Protein AF-A0A6M3XHF6-F1 (afdb_monomer)

Sequence (146 aa):
GFTKEEAINSIKIEAHNRLDKYSDKTVWIQKKSEDAVSDIKEDLDFVYIDGNHRYEYVKKDIEFYAAKVKDGGLVAGHDFDTENDGNGVQRAVKEYAETNYFSAYSAEDIEDPKTHDWWLIKESIFDNISNENSMIIVKLIQDRLE

Secondary structure (DSSP, 8-state):
---HHHHHHHHHHHHHHHHGGGGGG-----S-HHHHTTT--SPEEEEEE-S--SHHHHHHHHHHHHTTEEEEEEEEES----SSS-THHHHHHHHHHHHTTEEEEEEE-SS-TTSEEEEEEE--HHHHHHH--S------------

pLDDT: mean 84.0, std 18.53, range [34.25, 98.12]

Structure (mmCIF, N/CA/C/O backbone):
data_AF-A0A6M3XHF6-F1
#
_entry.id   AF-A0A6M3XHF6-F1
#
loop_
_atom_site.group_PDB
_atom_site.id
_atom_site.type_symbol
_atom_site.label_atom_id
_atom_site.label_alt_id
_atom_site.label_comp_id
_atom_site.label_asym_id
_atom_site.label_entity_id
_atom_site.label_seq_id
_atom_site.pdbx_PDB_ins_code
_atom_site.Cartn_x
_atom_site.Cartn_y
_atom_site.Cartn_z
_atom_site.occupancy
_atom_site.B_iso_or_equiv
_atom_site.auth_seq_id
_atom_site.auth_comp_id
_atom_site.auth_asym_id
_atom_site.auth_atom_id
_atom_site.pdbx_PDB_model_num
ATOM 1 N N . GLY A 1 1 ? 19.328 -7.020 -26.088 1.00 73.12 1 GLY A N 1
ATOM 2 C CA . GLY A 1 1 ? 18.715 -6.839 -24.760 1.00 73.12 1 GLY A CA 1
ATOM 3 C C . GLY A 1 1 ? 17.330 -6.279 -24.965 1.00 73.12 1 GLY A C 1
ATOM 4 O O . GLY A 1 1 ? 17.159 -5.545 -25.930 1.00 73.12 1 GLY A O 1
ATOM 5 N N . PHE A 1 2 ? 16.371 -6.657 -24.123 1.00 79.19 2 PHE A N 1
ATOM 6 C CA . PHE A 1 2 ? 15.014 -6.114 -24.185 1.00 79.19 2 PHE A CA 1
ATOM 7 C C . PHE A 1 2 ? 15.017 -4.605 -23.921 1.00 79.19 2 PHE A C 1
ATOM 9 O O . PHE A 1 2 ? 15.794 -4.103 -23.105 1.00 79.19 2 PHE A O 1
ATOM 16 N N . THR A 1 3 ? 14.141 -3.885 -24.606 1.00 92.88 3 THR A N 1
ATOM 17 C CA . THR A 1 3 ? 13.760 -2.519 -24.253 1.00 92.88 3 THR A CA 1
ATOM 18 C C . THR A 1 3 ? 12.980 -2.513 -22.934 1.00 92.88 3 THR A C 1
ATOM 20 O O . THR A 1 3 ? 12.405 -3.521 -22.517 1.00 92.88 3 THR A O 1
ATOM 23 N N . LYS A 1 4 ? 12.925 -1.356 -22.263 1.00 86.25 4 LYS A N 1
ATOM 24 C CA . LYS A 1 4 ? 12.124 -1.186 -21.037 1.00 86.25 4 LYS A CA 1
ATOM 25 C C . LYS A 1 4 ? 10.641 -1.497 -21.274 1.00 86.25 4 LYS A C 1
ATOM 27 O O . LYS A 1 4 ? 9.986 -2.058 -20.403 1.00 86.25 4 LYS A O 1
ATOM 32 N N . GLU A 1 5 ? 10.127 -1.142 -22.447 1.00 90.50 5 GLU A N 1
ATOM 33 C CA . GLU A 1 5 ? 8.741 -1.401 -22.837 1.00 90.50 5 GLU A CA 1
ATOM 34 C C . GLU A 1 5 ? 8.466 -2.901 -22.997 1.00 90.50 5 GLU A C 1
ATOM 36 O O . GLU A 1 5 ? 7.490 -3.407 -22.448 1.00 90.50 5 GLU A O 1
ATOM 41 N N . GLU A 1 6 ? 9.361 -3.637 -23.660 1.00 92.12 6 GLU A N 1
ATOM 42 C CA . GLU A 1 6 ? 9.242 -5.094 -23.795 1.00 92.12 6 GLU A CA 1
ATOM 43 C C . GLU A 1 6 ? 9.288 -5.805 -22.436 1.00 92.12 6 GLU A C 1
ATOM 45 O O . GLU A 1 6 ? 8.516 -6.736 -22.213 1.00 92.12 6 GLU A O 1
ATOM 50 N N . ALA A 1 7 ? 10.137 -5.343 -21.511 1.00 89.62 7 ALA A N 1
ATOM 51 C CA . ALA A 1 7 ? 10.209 -5.890 -20.156 1.00 89.62 7 ALA A CA 1
ATOM 52 C C . ALA A 1 7 ? 8.926 -5.631 -19.344 1.00 89.62 7 ALA A C 1
ATOM 54 O O . ALA A 1 7 ? 8.433 -6.521 -18.657 1.00 89.62 7 ALA A O 1
ATOM 55 N N . ILE A 1 8 ? 8.344 -4.432 -19.438 1.00 88.38 8 ILE A N 1
ATOM 56 C CA . ILE A 1 8 ? 7.070 -4.123 -18.768 1.00 88.38 8 ILE A CA 1
ATOM 57 C C . ILE A 1 8 ? 5.937 -4.971 -19.353 1.00 88.38 8 ILE A C 1
ATOM 59 O O . ILE A 1 8 ? 5.118 -5.515 -18.610 1.00 88.38 8 ILE A O 1
ATOM 63 N N . ASN A 1 9 ? 5.899 -5.116 -20.678 1.00 92.75 9 ASN A N 1
ATOM 64 C CA . ASN A 1 9 ? 4.879 -5.912 -21.350 1.00 92.75 9 ASN A CA 1
ATOM 65 C C . ASN A 1 9 ? 4.962 -7.394 -20.963 1.00 92.75 9 ASN A C 1
ATOM 67 O O . ASN A 1 9 ? 3.921 -8.008 -20.730 1.00 92.75 9 ASN A O 1
ATOM 71 N N . SER A 1 10 ? 6.165 -7.964 -20.838 1.00 94.38 10 SER A N 1
ATOM 72 C CA . SER A 1 10 ? 6.319 -9.364 -20.431 1.00 94.38 10 SER A CA 1
ATOM 73 C C . SER A 1 10 ? 5.846 -9.608 -18.995 1.00 94.38 10 SER A C 1
ATOM 75 O O . SER A 1 10 ? 5.092 -10.552 -18.763 1.00 94.38 10 SER A O 1
ATOM 77 N N . ILE A 1 11 ? 6.194 -8.725 -18.052 1.00 92.88 11 ILE A N 1
ATOM 78 C CA . ILE A 1 11 ? 5.729 -8.802 -16.657 1.00 92.88 11 ILE A CA 1
ATOM 79 C C . ILE A 1 11 ? 4.205 -8.663 -16.589 1.00 92.88 11 ILE A C 1
ATOM 81 O O . ILE A 1 11 ? 3.546 -9.414 -15.872 1.00 92.88 11 ILE A O 1
ATOM 85 N N . LYS A 1 12 ? 3.623 -7.746 -17.374 1.00 93.44 12 LYS A N 1
ATOM 86 C CA . LYS A 1 12 ? 2.167 -7.574 -17.438 1.00 93.44 12 LYS A CA 1
ATOM 87 C C . LYS A 1 12 ? 1.478 -8.851 -17.917 1.00 93.44 12 LYS A C 1
ATOM 89 O O . LYS A 1 12 ? 0.500 -9.264 -17.299 1.00 93.44 12 LYS A O 1
ATOM 94 N N . ILE A 1 13 ? 1.978 -9.474 -18.986 1.00 96.25 13 ILE A N 1
ATOM 95 C CA . ILE A 1 13 ? 1.432 -10.734 -19.515 1.00 96.25 13 ILE A CA 1
ATOM 96 C C . ILE A 1 13 ? 1.511 -11.837 -18.457 1.00 96.25 13 ILE A C 1
ATOM 98 O O . ILE A 1 13 ? 0.517 -12.514 -18.210 1.00 96.25 13 ILE A O 1
ATOM 102 N N . GLU A 1 14 ? 2.655 -11.979 -17.790 1.00 97.00 14 GLU A N 1
ATOM 103 C CA . GLU A 1 14 ? 2.834 -12.974 -16.729 1.00 97.00 14 GLU A CA 1
ATOM 104 C C . GLU A 1 14 ? 1.854 -12.756 -15.568 1.00 97.00 14 GLU A C 1
ATOM 106 O O . GLU A 1 14 ? 1.205 -13.701 -15.118 1.00 97.00 14 GLU A O 1
ATOM 111 N N . ALA A 1 15 ? 1.678 -11.511 -15.120 1.00 94.75 15 ALA A N 1
ATOM 112 C CA . ALA A 1 15 ? 0.728 -11.180 -14.063 1.00 94.75 15 ALA A CA 1
ATOM 113 C C . ALA A 1 15 ? -0.722 -11.522 -14.458 1.00 94.75 15 ALA A C 1
ATOM 115 O O . ALA A 1 15 ? -1.458 -12.088 -13.649 1.00 94.75 15 ALA A O 1
ATOM 116 N N . HIS A 1 16 ? -1.120 -11.249 -15.708 1.00 95.94 16 HIS A N 1
ATOM 117 C CA . HIS A 1 16 ? -2.448 -11.623 -16.210 1.00 95.94 16 HIS A CA 1
ATOM 118 C C . HIS A 1 16 ? -2.619 -13.143 -16.246 1.00 95.94 16 HIS A C 1
ATOM 120 O O . HIS A 1 16 ? -3.621 -13.646 -15.751 1.00 95.94 16 HIS A O 1
ATOM 126 N N . ASN A 1 17 ? -1.621 -13.883 -16.737 1.00 97.62 17 ASN A N 1
ATOM 127 C CA . ASN A 1 17 ? -1.672 -15.345 -16.787 1.00 97.62 17 ASN A CA 1
ATOM 128 C C . ASN A 1 17 ? -1.795 -15.972 -15.388 1.00 97.62 17 ASN A C 1
ATOM 130 O O . ASN A 1 17 ? -2.556 -16.918 -15.197 1.00 97.62 17 ASN A O 1
ATOM 134 N N . ARG A 1 18 ? -1.075 -15.442 -14.390 1.00 96.69 18 ARG A N 1
ATOM 135 C CA . ARG A 1 18 ? -1.138 -15.939 -13.003 1.00 96.69 18 ARG A CA 1
ATOM 136 C C . ARG A 1 18 ? -2.496 -15.703 -12.347 1.00 96.69 18 ARG A C 1
ATOM 138 O O . ARG A 1 18 ? -2.932 -16.530 -11.543 1.00 96.69 18 ARG A O 1
ATOM 145 N N . LEU A 1 19 ? -3.144 -14.585 -12.673 1.00 95.88 19 LEU A N 1
ATOM 146 C CA . LEU A 1 19 ? -4.417 -14.174 -12.079 1.00 95.88 19 LEU A CA 1
ATOM 147 C C . LEU A 1 19 ? -5.644 -14.558 -12.914 1.00 95.88 19 LEU A C 1
ATOM 149 O O . LEU A 1 19 ? -6.761 -14.351 -12.451 1.00 95.88 19 LEU A O 1
ATOM 153 N N . ASP A 1 20 ? -5.462 -15.168 -14.087 1.00 96.62 20 ASP A N 1
ATOM 154 C CA . ASP A 1 20 ? -6.542 -15.528 -15.017 1.00 96.62 20 ASP A CA 1
ATOM 155 C C . ASP A 1 20 ? -7.656 -16.348 -14.344 1.00 96.62 20 ASP A C 1
ATOM 157 O O . ASP A 1 20 ? -8.839 -16.047 -14.476 1.00 96.62 20 ASP A O 1
ATOM 161 N N . LYS A 1 21 ? -7.287 -17.304 -13.482 1.00 97.81 21 LYS A N 1
ATOM 162 C CA . LYS A 1 21 ? -8.247 -18.120 -12.713 1.00 97.81 21 LYS A CA 1
ATOM 163 C C . LYS A 1 21 ? -9.103 -17.343 -11.697 1.00 97.81 21 LYS A C 1
ATOM 165 O O . LYS A 1 21 ? -10.007 -17.930 -11.109 1.00 97.81 21 LYS A O 1
ATOM 170 N N . TYR A 1 22 ? -8.793 -16.072 -11.448 1.00 96.88 22 TYR A N 1
ATOM 171 C CA . TYR A 1 22 ? -9.517 -15.161 -10.557 1.00 96.88 22 TYR A CA 1
ATOM 172 C C . TYR A 1 22 ? -10.069 -13.948 -11.316 1.00 96.88 22 TYR A C 1
ATOM 174 O O . TYR A 1 22 ? -10.292 -12.890 -10.721 1.00 96.88 22 TYR A O 1
ATOM 182 N N . SER A 1 23 ? -10.254 -14.056 -12.635 1.00 95.06 23 SER A N 1
ATOM 183 C CA . SER A 1 23 ? -10.711 -12.952 -13.482 1.00 95.06 23 SER A CA 1
ATOM 184 C C . SER A 1 23 ? -12.060 -12.367 -13.048 1.00 95.06 23 SER A C 1
ATOM 186 O O . SER A 1 23 ? -12.314 -11.191 -13.274 1.00 95.06 23 SER A O 1
ATOM 188 N N . ASP A 1 24 ? -12.919 -13.163 -12.405 1.00 96.81 24 ASP A N 1
ATOM 189 C CA . ASP A 1 24 ? -14.204 -12.731 -11.835 1.00 96.81 24 ASP A CA 1
ATOM 190 C C . ASP A 1 24 ? -14.052 -11.842 -10.587 1.00 96.81 24 ASP A C 1
ATOM 192 O O . ASP A 1 24 ? -14.992 -11.149 -10.204 1.00 96.81 24 ASP A O 1
ATOM 196 N N . LYS A 1 25 ? -12.866 -11.846 -9.968 1.00 95.88 25 LYS A N 1
ATOM 197 C CA . LYS A 1 25 ? -12.520 -11.088 -8.754 1.00 95.88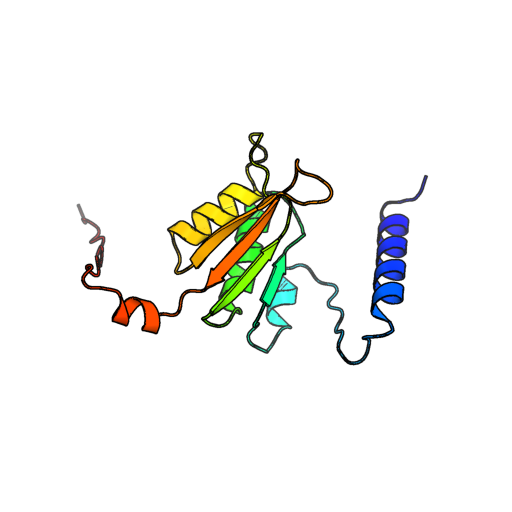 25 LYS A CA 1
ATOM 198 C C . LYS A 1 25 ? -11.405 -10.068 -8.976 1.00 95.88 25 LYS A C 1
ATOM 200 O O . LYS A 1 25 ? -10.954 -9.448 -8.018 1.00 95.88 25 LYS A O 1
ATOM 205 N N . THR A 1 26 ? -10.938 -9.909 -10.214 1.00 95.69 26 THR A N 1
ATOM 206 C CA . THR A 1 26 ? -9.784 -9.065 -10.539 1.00 95.69 26 THR A CA 1
ATOM 207 C C . THR A 1 26 ? -10.212 -7.890 -11.404 1.00 95.69 26 THR A C 1
ATOM 209 O O . THR A 1 26 ? -10.792 -8.067 -12.473 1.00 95.69 26 THR A O 1
ATOM 212 N N . VAL A 1 27 ? -9.861 -6.680 -10.973 1.00 95.44 27 VAL A N 1
ATOM 213 C CA . VAL A 1 27 ? -10.010 -5.452 -11.759 1.00 95.44 27 VAL A CA 1
ATOM 214 C C . VAL A 1 27 ? -8.629 -4.841 -11.952 1.00 95.44 27 VAL A C 1
ATOM 216 O O . VAL A 1 27 ? -7.932 -4.543 -10.987 1.00 95.44 27 VAL A O 1
ATOM 219 N N . TRP A 1 28 ? -8.230 -4.654 -13.208 1.00 95.25 28 TRP A N 1
ATOM 220 C CA . TRP A 1 28 ? -6.937 -4.071 -13.557 1.00 95.25 28 TRP A CA 1
ATOM 221 C C . TRP A 1 28 ? -7.061 -2.559 -13.754 1.00 95.25 28 TRP A C 1
ATOM 223 O O . TRP A 1 28 ? -7.789 -2.107 -14.638 1.00 95.25 28 TRP A O 1
ATOM 233 N N . ILE A 1 29 ? -6.305 -1.777 -12.980 1.00 94.75 29 ILE A N 1
ATOM 234 C CA . ILE A 1 29 ? -6.232 -0.316 -13.113 1.00 94.75 29 ILE A CA 1
ATOM 235 C C . ILE A 1 29 ? -4.819 0.061 -13.566 1.00 94.75 29 ILE A C 1
ATOM 237 O O . ILE A 1 29 ? -3.856 -0.084 -12.820 1.00 94.75 29 ILE A O 1
ATOM 241 N N . GLN A 1 30 ? -4.681 0.548 -14.802 1.00 93.50 30 GLN A N 1
ATOM 242 C CA . GLN A 1 30 ? -3.396 0.999 -15.347 1.00 93.50 30 GLN A CA 1
ATOM 243 C C . GLN A 1 30 ? -3.315 2.529 -15.318 1.00 93.50 30 GLN A C 1
ATOM 245 O O . GLN A 1 30 ? -3.552 3.200 -16.323 1.00 93.50 30 GLN A O 1
ATOM 250 N N . LYS A 1 31 ? -2.999 3.080 -14.145 1.00 95.06 31 LYS A N 1
ATOM 251 C CA . LYS A 1 31 ? -2.851 4.521 -13.900 1.00 95.06 31 LYS A CA 1
ATOM 252 C C . LYS A 1 31 ? -1.704 4.776 -12.925 1.00 95.06 31 LYS A C 1
ATOM 254 O O . LYS A 1 31 ? -1.164 3.840 -12.339 1.00 95.06 31 LYS A O 1
ATOM 259 N N . LYS A 1 32 ? -1.326 6.044 -12.751 1.00 95.00 32 LYS A N 1
ATOM 260 C CA . LYS A 1 32 ? -0.500 6.426 -11.603 1.00 95.00 32 LYS A CA 1
ATOM 261 C C . LYS A 1 32 ? -1.295 6.233 -10.317 1.00 95.00 32 LYS A C 1
ATOM 263 O O . LYS A 1 32 ? -2.521 6.337 -10.330 1.00 95.00 32 LYS A O 1
ATOM 268 N N . SER A 1 33 ? -0.582 5.991 -9.227 1.00 95.06 33 SER A N 1
ATOM 269 C CA . SER A 1 33 ? -1.171 5.702 -7.923 1.00 95.06 33 SER A CA 1
ATOM 270 C C . SER A 1 33 ? -2.147 6.795 -7.458 1.00 95.06 33 SER A C 1
ATOM 272 O O . SER A 1 33 ? -3.277 6.488 -7.077 1.00 95.06 33 SER A O 1
ATOM 274 N N . GLU A 1 34 ? -1.777 8.074 -7.624 1.00 95.50 34 GLU A N 1
ATOM 275 C CA . GLU A 1 34 ? -2.630 9.223 -7.276 1.00 95.50 34 GLU A CA 1
ATOM 276 C C . GLU A 1 34 ? -3.935 9.314 -8.076 1.00 95.50 34 GLU A C 1
ATOM 278 O O . GLU A 1 34 ? -4.915 9.879 -7.599 1.00 95.50 34 GLU A O 1
ATOM 283 N N . ASP A 1 35 ? -3.952 8.773 -9.292 1.00 96.94 35 ASP A N 1
ATOM 284 C CA . ASP A 1 35 ? -5.122 8.808 -10.164 1.00 96.94 35 ASP A CA 1
ATOM 285 C C . ASP A 1 35 ? -5.994 7.565 -9.921 1.00 96.94 35 ASP A C 1
ATOM 287 O O . ASP A 1 35 ? -7.225 7.642 -9.946 1.00 96.94 35 ASP A O 1
ATOM 291 N N . ALA A 1 36 ? -5.353 6.420 -9.659 1.00 97.00 36 ALA A N 1
ATOM 292 C CA . ALA A 1 36 ? -5.992 5.127 -9.434 1.00 97.00 36 ALA A CA 1
ATOM 293 C C . ALA A 1 36 ? -6.849 5.099 -8.162 1.00 97.00 36 ALA A C 1
ATOM 295 O O . ALA A 1 36 ? -7.938 4.528 -8.183 1.00 97.00 36 ALA A O 1
ATOM 296 N N . VAL A 1 37 ? -6.411 5.755 -7.079 1.00 96.94 37 VAL A N 1
ATOM 297 C CA . VAL A 1 37 ? -7.147 5.761 -5.800 1.00 96.94 37 VAL A CA 1
ATOM 298 C C . VAL A 1 37 ? -8.588 6.265 -5.957 1.00 96.94 37 VAL A C 1
ATOM 300 O O . VAL A 1 37 ? -9.500 5.774 -5.294 1.00 96.94 37 VAL A O 1
ATOM 303 N N . SER A 1 38 ? -8.815 7.202 -6.883 1.00 96.31 38 SER A N 1
ATOM 304 C CA . SER A 1 38 ? -10.137 7.776 -7.145 1.00 96.31 38 SER A CA 1
ATOM 305 C C . SER A 1 38 ? -11.093 6.828 -7.880 1.00 96.31 38 SER A C 1
ATOM 307 O O . SER A 1 38 ? -12.312 7.019 -7.818 1.00 96.31 38 SER A O 1
ATOM 309 N N . ASP A 1 39 ? -10.575 5.801 -8.557 1.00 96.31 39 ASP A N 1
ATOM 310 C CA . ASP A 1 39 ? -11.380 4.796 -9.256 1.00 96.31 39 ASP A CA 1
ATOM 311 C C . ASP A 1 39 ? -11.942 3.743 -8.295 1.00 96.31 39 ASP A C 1
ATOM 313 O O . ASP A 1 39 ? -13.005 3.186 -8.566 1.00 96.31 39 ASP A O 1
ATOM 317 N N . ILE A 1 40 ? -11.275 3.510 -7.161 1.00 96.38 40 ILE A N 1
ATOM 318 C CA . ILE A 1 40 ? -11.723 2.588 -6.114 1.00 96.38 40 ILE A CA 1
ATOM 319 C C . ILE A 1 40 ? -12.860 3.270 -5.344 1.00 96.38 40 ILE A C 1
ATOM 321 O O . ILE A 1 40 ? -12.646 4.290 -4.680 1.00 96.38 40 ILE A O 1
ATOM 325 N N . LYS A 1 41 ? -14.087 2.754 -5.447 1.00 95.06 41 LYS A N 1
ATOM 326 C CA . LYS A 1 41 ? -15.277 3.403 -4.862 1.00 95.06 41 LYS A CA 1
ATOM 327 C C . LYS A 1 41 ? -15.573 2.921 -3.454 1.00 95.06 41 LYS A C 1
ATOM 329 O O . LYS A 1 41 ? -16.101 3.679 -2.650 1.00 95.06 41 LYS A O 1
ATOM 334 N N . GLU A 1 42 ? -15.188 1.696 -3.166 1.00 95.06 42 GLU A N 1
ATOM 335 C CA . GLU A 1 42 ? -15.392 1.004 -1.912 1.00 95.06 42 GLU A CA 1
ATOM 336 C C . GLU A 1 42 ? -14.307 1.374 -0.895 1.00 95.06 42 GLU A C 1
ATOM 338 O O . GLU A 1 42 ? -13.221 1.850 -1.253 1.00 95.06 42 GLU A O 1
ATOM 343 N N . ASP A 1 43 ? -14.613 1.134 0.377 1.00 96.81 43 ASP A N 1
ATOM 344 C CA . ASP A 1 43 ? -13.607 1.106 1.431 1.00 96.81 43 ASP A CA 1
ATOM 345 C C . ASP A 1 43 ? -12.895 -0.247 1.426 1.00 96.81 43 ASP A C 1
ATOM 347 O O . ASP A 1 43 ? -13.497 -1.296 1.172 1.00 96.81 43 ASP A O 1
ATOM 351 N N . LEU A 1 44 ? -11.606 -0.220 1.736 1.00 97.12 44 LEU A N 1
ATOM 352 C CA . LEU A 1 44 ? -10.716 -1.365 1.656 1.00 97.12 44 LEU A CA 1
ATOM 353 C C . LEU A 1 44 ? -10.582 -2.035 3.022 1.00 97.12 44 LEU A C 1
ATOM 355 O O . LEU A 1 44 ? -10.332 -1.378 4.029 1.00 97.12 44 LEU A O 1
ATOM 359 N N . ASP A 1 45 ? -10.699 -3.359 3.050 1.00 97.38 45 ASP A N 1
ATOM 360 C CA . ASP A 1 45 ? -10.278 -4.150 4.213 1.00 97.38 45 ASP A CA 1
ATOM 361 C C . ASP A 1 45 ? -8.740 -4.241 4.282 1.00 97.38 45 ASP A C 1
ATOM 363 O O . ASP A 1 45 ? -8.153 -4.311 5.361 1.00 97.38 45 ASP A O 1
ATOM 367 N N . PHE A 1 46 ? -8.089 -4.204 3.115 1.00 97.06 46 PHE A N 1
ATOM 368 C CA . PHE A 1 46 ? -6.648 -4.348 2.953 1.00 97.06 46 PHE A CA 1
ATOM 369 C C . PHE A 1 46 ? -6.141 -3.656 1.679 1.00 97.06 46 PHE A C 1
ATOM 371 O O . PHE A 1 46 ? -6.804 -3.698 0.640 1.00 97.06 46 PHE A O 1
ATOM 378 N N . VAL A 1 47 ? -4.937 -3.082 1.743 1.00 97.81 47 VAL A N 1
ATOM 379 C CA . VAL A 1 47 ? -4.137 -2.655 0.586 1.00 97.81 47 VAL A CA 1
ATOM 380 C C . VAL A 1 47 ? -2.668 -3.072 0.746 1.00 97.81 47 VAL A C 1
ATOM 382 O O . VAL A 1 47 ? -2.105 -2.935 1.831 1.00 97.81 47 VAL A O 1
ATOM 385 N N . TYR A 1 48 ? -2.044 -3.546 -0.338 1.00 97.62 48 TYR A N 1
ATOM 386 C CA . TYR A 1 48 ? -0.606 -3.836 -0.411 1.00 97.62 48 TYR A CA 1
ATOM 387 C C . TYR A 1 48 ? 0.075 -2.858 -1.377 1.00 97.62 48 TYR A C 1
ATOM 389 O O . TYR A 1 48 ? -0.342 -2.742 -2.532 1.00 97.62 48 TYR A O 1
ATOM 397 N N . ILE A 1 49 ? 1.092 -2.143 -0.904 1.00 96.12 49 ILE A N 1
ATOM 398 C CA . ILE A 1 49 ? 1.810 -1.085 -1.616 1.00 96.12 49 ILE A CA 1
ATOM 399 C C . ILE A 1 49 ? 3.242 -1.563 -1.864 1.00 96.12 49 ILE A C 1
ATOM 401 O O . ILE A 1 49 ? 4.057 -1.610 -0.948 1.00 96.12 49 ILE A O 1
ATOM 405 N N . ASP A 1 50 ? 3.548 -1.874 -3.122 1.00 91.69 50 ASP A N 1
ATOM 406 C CA . ASP A 1 50 ? 4.883 -2.283 -3.571 1.00 91.69 50 ASP A CA 1
ATOM 407 C C . ASP A 1 50 ? 5.219 -1.594 -4.901 1.00 91.69 50 ASP A C 1
ATOM 409 O O . ASP A 1 50 ? 5.085 -2.136 -6.000 1.00 91.69 50 ASP A O 1
ATOM 413 N N . GLY A 1 51 ? 5.488 -0.294 -4.789 1.00 89.88 51 GLY A N 1
ATOM 414 C CA . GLY A 1 51 ? 5.666 0.616 -5.913 1.00 89.88 51 GLY A CA 1
ATOM 415 C C . GLY A 1 51 ? 7.051 1.251 -5.931 1.00 89.88 51 GLY A C 1
ATOM 416 O O . GLY A 1 51 ? 8.072 0.599 -6.113 1.00 89.88 51 GLY A O 1
ATOM 417 N N . ASN A 1 52 ? 7.096 2.578 -5.816 1.00 90.38 52 ASN A N 1
ATOM 418 C CA . ASN A 1 52 ? 8.354 3.317 -5.792 1.00 90.38 52 ASN A CA 1
ATOM 419 C C . ASN A 1 52 ? 8.889 3.397 -4.359 1.00 90.38 52 ASN A C 1
ATOM 421 O O . ASN A 1 52 ? 8.218 3.940 -3.491 1.00 90.38 52 ASN A O 1
ATOM 425 N N . HIS A 1 53 ? 10.119 2.940 -4.129 1.00 90.50 53 HIS A N 1
ATOM 426 C CA . HIS A 1 53 ? 10.714 2.867 -2.788 1.00 90.50 53 HIS A CA 1
ATOM 427 C C . HIS A 1 53 ? 11.323 4.177 -2.260 1.00 90.50 53 HIS A C 1
ATOM 429 O O . HIS A 1 53 ? 11.950 4.187 -1.200 1.00 90.50 53 HIS A O 1
ATOM 435 N N . ARG A 1 54 ? 11.175 5.311 -2.960 1.00 90.62 54 ARG A N 1
ATOM 436 C CA . ARG A 1 54 ? 11.594 6.609 -2.400 1.00 90.62 54 ARG A CA 1
ATOM 437 C C . ARG A 1 54 ? 10.524 7.153 -1.459 1.00 90.62 54 ARG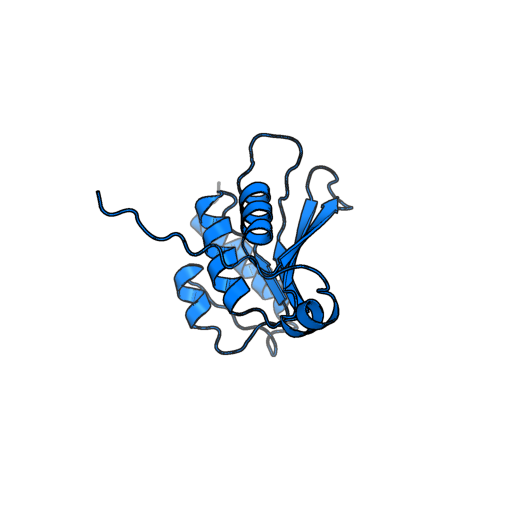 A C 1
ATOM 439 O O . ARG A 1 54 ? 9.338 7.136 -1.789 1.00 90.62 54 ARG A O 1
ATOM 446 N N . TYR A 1 55 ? 10.982 7.702 -0.334 1.00 93.25 55 TYR A N 1
ATOM 447 C CA . TYR A 1 55 ? 10.165 8.244 0.757 1.00 93.25 55 TYR A CA 1
ATOM 448 C C . TYR A 1 55 ? 8.930 9.021 0.282 1.00 93.25 55 TYR A C 1
ATOM 450 O O . TYR A 1 55 ? 7.820 8.745 0.726 1.00 93.25 55 TYR A O 1
ATOM 458 N N . GLU A 1 56 ? 9.109 9.981 -0.630 1.00 94.94 56 GLU A N 1
ATOM 459 C CA . GLU A 1 56 ? 8.037 10.877 -1.059 1.00 94.94 56 GLU A CA 1
ATOM 460 C C . GLU A 1 56 ? 6.888 10.157 -1.773 1.00 94.94 56 GLU A C 1
ATOM 462 O O . GLU A 1 56 ? 5.744 10.592 -1.661 1.00 94.94 56 GLU A O 1
ATOM 467 N N . TYR A 1 57 ? 7.170 9.059 -2.480 1.00 94.75 57 TYR A N 1
ATOM 468 C CA . TYR A 1 57 ? 6.138 8.277 -3.160 1.00 94.75 57 TYR A CA 1
ATOM 469 C C . TYR A 1 57 ? 5.480 7.290 -2.201 1.00 94.75 57 TYR A C 1
ATOM 471 O O . TYR A 1 57 ? 4.257 7.233 -2.175 1.00 94.75 57 TYR A O 1
ATOM 479 N N . VAL A 1 58 ? 6.259 6.608 -1.351 1.00 94.94 58 VAL A N 1
ATOM 480 C CA . VAL A 1 58 ? 5.708 5.688 -0.339 1.00 94.94 58 VAL A CA 1
ATOM 481 C C . VAL A 1 58 ? 4.769 6.431 0.605 1.00 94.94 58 VAL A C 1
ATOM 483 O O . VAL A 1 58 ? 3.645 5.998 0.825 1.00 94.94 58 VAL A O 1
ATOM 486 N N . LYS A 1 59 ? 5.195 7.590 1.122 1.00 96.00 59 LYS A N 1
ATOM 487 C CA . LYS A 1 59 ? 4.365 8.421 1.998 1.00 96.00 59 LYS A CA 1
ATOM 488 C C . LYS A 1 59 ? 3.058 8.825 1.321 1.00 96.00 59 LYS A C 1
ATOM 490 O O . LYS A 1 59 ? 1.997 8.690 1.919 1.00 96.00 59 LYS A O 1
ATOM 495 N N . LYS A 1 60 ? 3.140 9.292 0.074 1.00 97.06 60 LYS A N 1
ATOM 496 C CA . LYS A 1 60 ? 1.975 9.717 -0.708 1.00 97.06 60 LYS A CA 1
ATOM 497 C C . LYS A 1 60 ? 1.011 8.549 -0.960 1.00 97.06 60 LYS A C 1
ATOM 499 O O . LYS A 1 60 ? -0.197 8.722 -0.836 1.00 97.06 60 LYS A O 1
ATOM 504 N N . ASP A 1 61 ? 1.535 7.364 -1.266 1.00 97.69 61 ASP A N 1
ATOM 505 C CA . ASP A 1 61 ? 0.730 6.154 -1.434 1.00 97.69 61 ASP A CA 1
ATOM 506 C C . ASP A 1 61 ? 0.064 5.750 -0.111 1.00 97.69 61 ASP A C 1
ATOM 508 O O . ASP A 1 61 ? -1.150 5.560 -0.073 1.00 97.69 61 ASP A O 1
ATOM 512 N N . ILE A 1 62 ? 0.802 5.711 1.003 1.00 97.75 62 ILE A N 1
ATOM 513 C CA . ILE A 1 62 ? 0.214 5.429 2.320 1.00 97.75 62 ILE A CA 1
ATOM 514 C C . ILE A 1 62 ? -0.912 6.428 2.622 1.00 97.75 62 ILE A C 1
ATOM 516 O O . ILE A 1 62 ? -2.018 6.002 2.933 1.00 97.75 62 ILE A O 1
ATOM 520 N N . GLU A 1 63 ? -0.687 7.734 2.454 1.00 97.25 63 GLU A N 1
ATOM 521 C CA . GLU A 1 63 ? -1.698 8.774 2.700 1.00 97.25 63 GLU A CA 1
ATOM 522 C C . GLU A 1 63 ? -2.981 8.564 1.880 1.00 97.25 63 GLU A C 1
ATOM 524 O O . GLU A 1 63 ? -4.086 8.666 2.419 1.00 97.25 63 GLU A O 1
ATOM 529 N N . PHE A 1 64 ? -2.858 8.239 0.591 1.00 97.06 64 PHE A N 1
ATOM 530 C CA . PHE A 1 64 ? -4.016 8.023 -0.274 1.00 97.06 64 PHE A CA 1
ATOM 531 C C . PHE A 1 64 ? -4.813 6.780 0.086 1.00 97.06 64 PHE A C 1
ATOM 533 O O . PHE A 1 64 ? -6.043 6.839 0.169 1.00 97.06 64 PHE A O 1
ATOM 540 N N . TYR A 1 65 ? -4.140 5.647 0.272 1.00 97.94 65 TYR A N 1
ATOM 541 C CA . TYR A 1 65 ? -4.843 4.382 0.438 1.00 97.94 65 TYR A CA 1
ATOM 542 C C . TYR A 1 65 ? -5.264 4.145 1.887 1.00 97.94 65 TYR A C 1
ATOM 544 O O . TYR A 1 65 ? -6.351 3.617 2.100 1.00 97.94 65 TYR A O 1
ATOM 552 N N . ALA A 1 66 ? -4.514 4.617 2.887 1.00 96.75 66 ALA A N 1
ATOM 553 C CA . ALA A 1 66 ? -4.909 4.536 4.297 1.00 96.75 66 ALA A CA 1
ATOM 554 C C . ALA A 1 66 ? -6.222 5.285 4.594 1.00 96.75 66 ALA A C 1
ATOM 556 O O . ALA A 1 66 ? -7.012 4.863 5.445 1.00 96.75 66 ALA A O 1
ATOM 557 N N . ALA A 1 67 ? -6.507 6.362 3.852 1.00 95.44 67 ALA A N 1
ATOM 558 C CA . ALA A 1 67 ? -7.789 7.063 3.924 1.00 95.44 67 ALA A CA 1
ATOM 559 C C . ALA A 1 67 ? -8.969 6.198 3.446 1.00 95.44 67 ALA A C 1
ATOM 561 O O . ALA A 1 67 ? -10.090 6.387 3.913 1.00 95.44 67 ALA A O 1
ATOM 562 N N . LYS A 1 68 ? -8.715 5.240 2.546 1.00 96.62 68 LYS A N 1
ATOM 563 C CA . LYS A 1 68 ? -9.704 4.275 2.051 1.00 96.62 68 LYS A CA 1
ATOM 564 C C . LYS A 1 68 ? -9.798 3.006 2.892 1.00 96.62 68 LYS A C 1
ATOM 566 O O . LYS A 1 68 ? -10.764 2.266 2.737 1.00 96.62 68 LYS A O 1
ATOM 571 N N . VAL A 1 69 ? -8.806 2.718 3.732 1.00 96.12 69 VAL A N 1
ATOM 572 C CA . VAL A 1 69 ? -8.829 1.535 4.597 1.00 96.12 69 VAL A CA 1
ATOM 573 C C . VAL A 1 69 ? -9.837 1.740 5.730 1.00 96.12 69 VAL A C 1
ATOM 575 O O . VAL A 1 69 ? -9.875 2.804 6.353 1.00 96.12 69 VAL A O 1
ATOM 578 N N . LYS A 1 70 ? -10.670 0.731 5.988 1.00 95.19 70 LYS A N 1
ATOM 579 C CA . LYS A 1 70 ? -11.636 0.717 7.098 1.00 95.19 70 LYS A CA 1
ATOM 580 C C . LYS A 1 70 ? -10.918 0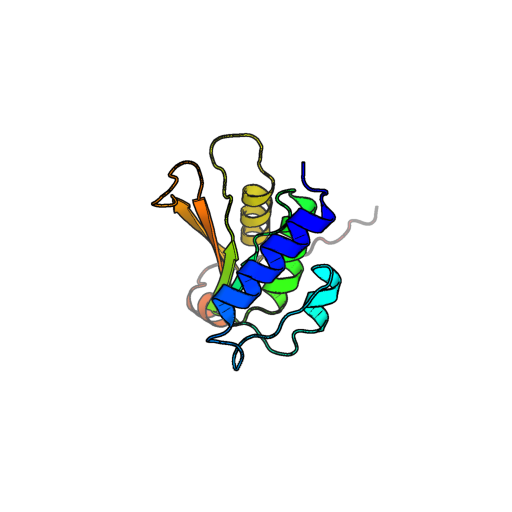.679 8.446 1.00 95.19 70 LYS A C 1
ATOM 582 O O . LYS A 1 70 ? -9.787 0.211 8.535 1.00 95.19 70 LYS A O 1
ATOM 587 N N . ASP A 1 71 ? -11.589 1.110 9.507 1.00 93.44 71 ASP A N 1
ATOM 588 C CA . ASP A 1 71 ? -11.092 0.898 10.870 1.00 93.44 71 ASP A CA 1
ATOM 589 C C . ASP A 1 71 ? -10.920 -0.610 11.135 1.00 93.44 71 ASP A C 1
ATOM 591 O O . ASP A 1 71 ? -11.766 -1.419 10.746 1.00 93.44 71 ASP A O 1
ATOM 595 N N . GLY A 1 72 ? -9.796 -0.996 11.740 1.00 92.81 72 GLY A N 1
ATOM 596 C CA . GLY A 1 72 ? -9.361 -2.388 11.892 1.00 92.81 72 GLY A CA 1
ATOM 597 C C . GLY A 1 72 ? -8.761 -3.022 10.627 1.00 92.81 72 GLY A C 1
ATOM 598 O O . GLY A 1 72 ? -8.284 -4.154 10.686 1.00 92.81 72 GLY A O 1
ATOM 599 N N . GLY A 1 73 ? -8.781 -2.323 9.488 1.00 94.81 73 GLY A N 1
ATOM 600 C CA . GLY A 1 73 ? -8.149 -2.757 8.243 1.00 94.81 73 GLY A CA 1
ATOM 601 C C . GLY A 1 73 ? -6.642 -2.494 8.220 1.00 94.81 73 GLY A C 1
ATOM 602 O O . GLY A 1 73 ? -6.088 -1.864 9.127 1.00 94.81 73 GLY A O 1
ATOM 603 N N . LEU A 1 74 ? -5.971 -2.971 7.165 1.00 96.31 74 LEU A N 1
ATOM 604 C CA . LEU A 1 74 ? -4.509 -2.934 7.093 1.00 96.31 74 LEU A CA 1
ATOM 605 C C . LEU A 1 74 ? -3.942 -2.326 5.799 1.00 96.31 74 LEU A C 1
ATOM 607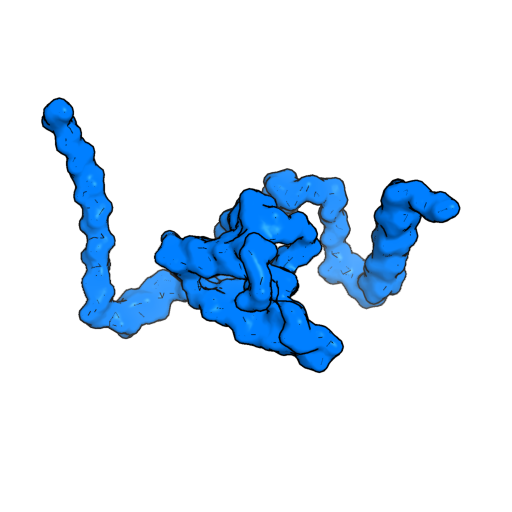 O O . LEU A 1 74 ? -4.469 -2.514 4.702 1.00 96.31 74 LEU A O 1
ATOM 611 N N . VAL A 1 75 ? -2.836 -1.600 5.943 1.00 98.12 75 VAL A N 1
ATOM 612 C CA . VAL A 1 75 ? -1.996 -1.091 4.848 1.00 98.12 75 VAL A CA 1
ATOM 613 C C . VAL A 1 75 ? -0.656 -1.798 4.967 1.00 98.12 75 VAL A C 1
ATOM 615 O O . VAL A 1 75 ? -0.011 -1.660 5.998 1.00 98.12 75 VAL A O 1
ATOM 618 N N . ALA A 1 76 ? -0.226 -2.550 3.962 1.00 97.12 76 ALA A N 1
ATOM 619 C CA . ALA A 1 76 ? 1.038 -3.285 4.013 1.00 97.12 76 ALA A CA 1
ATOM 620 C C . ALA A 1 76 ? 1.913 -3.016 2.792 1.00 97.12 76 ALA A C 1
ATOM 622 O O . ALA A 1 76 ? 1.461 -2.417 1.816 1.00 97.12 76 ALA A O 1
ATOM 623 N N . GLY A 1 77 ? 3.146 -3.499 2.841 1.00 94.38 77 GLY A N 1
ATOM 624 C CA . GLY A 1 77 ? 4.078 -3.484 1.726 1.00 94.38 77 GLY A CA 1
ATOM 625 C C . GLY A 1 77 ? 5.368 -4.219 2.066 1.00 94.38 77 GLY A C 1
ATOM 626 O O . GLY A 1 77 ? 5.508 -4.769 3.160 1.00 94.38 77 GLY A O 1
ATOM 627 N N . HIS A 1 78 ? 6.306 -4.182 1.126 1.00 90.25 78 HIS A N 1
ATOM 628 C CA . HIS A 1 78 ? 7.613 -4.824 1.243 1.00 90.25 78 HIS A CA 1
ATOM 629 C C . HIS A 1 78 ? 8.741 -3.794 1.448 1.00 90.25 78 HIS A C 1
ATOM 631 O O . HIS A 1 78 ? 8.489 -2.593 1.606 1.00 90.25 78 HIS A O 1
ATOM 637 N N . ASP A 1 79 ? 9.987 -4.270 1.439 1.00 87.88 79 ASP A N 1
ATOM 638 C CA . ASP A 1 79 ? 11.222 -3.481 1.424 1.00 87.88 79 ASP A CA 1
ATOM 639 C C . ASP A 1 79 ? 11.386 -2.576 2.652 1.00 87.88 79 ASP A C 1
ATOM 641 O O . ASP A 1 79 ? 11.933 -1.470 2.587 1.00 87.88 79 ASP A O 1
ATOM 645 N N . PHE A 1 80 ? 10.932 -3.058 3.812 1.00 87.06 80 PHE A N 1
ATOM 646 C CA . PHE A 1 80 ? 11.211 -2.425 5.096 1.00 87.06 80 PHE A CA 1
ATOM 647 C C . PHE A 1 80 ? 12.658 -2.709 5.521 1.00 87.06 80 PHE A C 1
ATOM 649 O O . PHE A 1 80 ? 12.940 -3.537 6.379 1.00 87.06 80 PHE A O 1
ATOM 656 N N . ASP A 1 81 ? 13.603 -2.024 4.886 1.00 79.00 81 ASP A N 1
ATOM 657 C CA . ASP A 1 81 ? 15.027 -2.179 5.183 1.00 79.00 81 ASP A CA 1
ATOM 658 C C . ASP A 1 81 ? 15.371 -1.601 6.572 1.00 79.00 81 ASP A C 1
ATOM 660 O O . ASP A 1 81 ? 14.932 -0.507 6.952 1.00 79.00 81 ASP A O 1
ATOM 664 N N . THR A 1 82 ? 16.149 -2.358 7.343 1.00 65.00 82 THR A N 1
ATOM 665 C CA . THR A 1 82 ? 16.647 -1.997 8.675 1.00 65.00 82 THR A CA 1
ATOM 666 C C . THR A 1 82 ? 18.146 -1.689 8.685 1.00 65.00 82 THR A C 1
ATOM 668 O O . THR A 1 82 ? 18.623 -1.108 9.663 1.00 65.00 82 THR A O 1
ATOM 671 N N . GLU A 1 83 ? 18.891 -2.025 7.6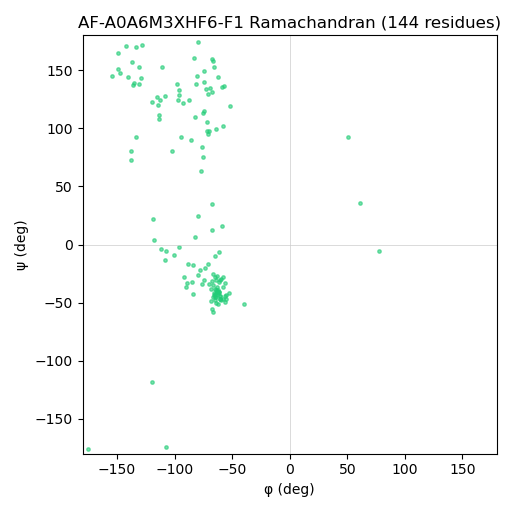24 1.00 59.00 83 GLU A N 1
ATOM 672 C CA . GLU A 1 83 ? 20.357 -2.075 7.653 1.00 59.00 83 GLU A CA 1
ATOM 673 C C . GLU A 1 83 ? 21.077 -0.943 6.906 1.00 59.00 83 GLU A C 1
ATOM 675 O O . GLU A 1 83 ? 22.294 -0.833 7.041 1.00 59.00 83 GLU A O 1
ATOM 680 N N . ASN A 1 84 ? 20.399 -0.039 6.190 1.00 51.22 84 ASN A N 1
ATOM 681 C CA . ASN A 1 84 ? 21.045 1.151 5.612 1.00 51.22 84 ASN A CA 1
ATOM 682 C C . ASN A 1 84 ? 20.107 2.365 5.511 1.00 51.22 84 ASN A C 1
ATOM 684 O O . ASN A 1 84 ? 18.887 2.236 5.518 1.00 51.22 84 ASN A O 1
ATOM 688 N N . ASP A 1 85 ? 20.689 3.555 5.305 1.00 47.78 85 ASP A N 1
ATOM 689 C CA . ASP A 1 85 ? 20.015 4.840 5.023 1.00 47.78 85 ASP A CA 1
ATOM 690 C C . ASP A 1 85 ? 19.125 4.846 3.743 1.00 47.78 85 ASP A C 1
ATOM 692 O O . ASP A 1 85 ? 18.690 5.907 3.286 1.00 47.78 85 ASP A O 1
ATOM 696 N N . GLY A 1 86 ? 18.760 3.675 3.193 1.00 52.09 86 GLY A N 1
ATOM 697 C CA . GLY A 1 86 ? 17.658 3.418 2.244 1.00 52.09 86 GLY A CA 1
ATOM 698 C C . GLY A 1 86 ? 16.269 3.615 2.869 1.00 52.09 86 GLY A C 1
ATOM 699 O O . GLY A 1 86 ? 15.297 2.947 2.536 1.00 52.09 86 GLY A O 1
ATOM 700 N N . ASN A 1 87 ? 16.197 4.595 3.766 1.00 68.69 87 ASN A N 1
ATOM 701 C CA . ASN A 1 87 ? 15.211 4.892 4.795 1.00 68.69 87 ASN A CA 1
ATOM 702 C C . ASN A 1 87 ? 13.844 5.323 4.233 1.00 68.69 87 ASN A C 1
ATOM 704 O O . ASN A 1 87 ? 13.037 5.889 4.952 1.00 68.69 87 ASN A O 1
ATOM 708 N N . GLY A 1 88 ? 13.580 5.157 2.936 1.00 87.25 88 GLY A N 1
ATOM 709 C CA . GLY A 1 88 ? 12.402 5.730 2.294 1.00 87.25 88 GLY A CA 1
ATOM 710 C C . GLY A 1 88 ? 11.106 5.097 2.779 1.00 87.25 88 GLY A C 1
ATOM 711 O O . GLY A 1 88 ? 10.226 5.793 3.287 1.00 87.25 88 GLY A O 1
ATOM 712 N N . VAL A 1 89 ? 11.035 3.772 2.658 1.00 91.56 89 VAL A N 1
ATOM 713 C CA . VAL A 1 89 ? 9.881 2.972 3.072 1.00 91.56 89 VAL A CA 1
ATOM 714 C C . VAL A 1 89 ? 9.731 3.013 4.589 1.00 91.56 89 VAL A C 1
ATOM 716 O O . VAL A 1 89 ? 8.723 3.506 5.090 1.00 91.56 89 VAL A O 1
ATOM 719 N N . GLN A 1 90 ? 10.762 2.588 5.327 1.00 91.56 90 GLN A N 1
ATOM 720 C CA . GLN A 1 90 ? 10.711 2.523 6.788 1.00 91.56 90 GLN A CA 1
ATOM 721 C C . GLN A 1 90 ? 10.336 3.871 7.419 1.00 91.56 90 GLN A C 1
ATOM 723 O O . GLN A 1 90 ? 9.471 3.918 8.295 1.00 91.56 90 GLN A O 1
ATOM 728 N N . ARG A 1 91 ? 10.961 4.973 6.986 1.00 92.38 91 ARG A N 1
ATOM 729 C CA . ARG A 1 91 ? 10.647 6.304 7.515 1.00 92.38 91 ARG A CA 1
ATOM 730 C C . ARG A 1 91 ? 9.218 6.714 7.197 1.00 92.38 91 ARG A C 1
ATOM 732 O O . ARG A 1 91 ? 8.557 7.241 8.081 1.00 92.38 91 ARG A O 1
ATOM 739 N N . ALA A 1 92 ? 8.741 6.485 5.972 1.00 94.75 92 ALA A N 1
ATOM 740 C CA . ALA A 1 92 ? 7.368 6.817 5.600 1.00 94.75 92 ALA A CA 1
ATOM 741 C C . ALA A 1 92 ? 6.357 6.051 6.467 1.00 94.75 92 ALA A C 1
ATOM 743 O O . ALA A 1 92 ? 5.427 6.658 6.990 1.00 94.75 92 ALA A O 1
ATOM 744 N N . VAL A 1 93 ? 6.587 4.754 6.683 1.00 94.56 93 VAL A N 1
ATOM 745 C CA . VAL A 1 93 ? 5.747 3.892 7.528 1.00 94.56 93 VAL A CA 1
ATOM 746 C C . VAL A 1 93 ? 5.751 4.370 8.983 1.00 94.56 93 VAL A C 1
ATOM 748 O O . VAL A 1 93 ? 4.685 4.582 9.559 1.00 94.56 93 VAL A O 1
ATOM 751 N N . LYS A 1 94 ? 6.937 4.590 9.570 1.00 93.12 94 LYS A N 1
ATOM 752 C CA . LYS A 1 94 ? 7.080 5.034 10.967 1.00 93.12 94 LYS A CA 1
ATOM 753 C C . LYS A 1 94 ? 6.477 6.419 11.199 1.00 93.12 94 LYS A C 1
ATOM 755 O O . LYS A 1 94 ? 5.651 6.569 12.090 1.00 93.12 94 LYS A O 1
ATOM 760 N N . GLU A 1 95 ? 6.825 7.411 10.377 1.00 94.50 95 GLU A N 1
ATOM 761 C CA . GLU A 1 95 ? 6.295 8.775 10.526 1.00 94.50 95 GLU A CA 1
ATOM 762 C C . GLU A 1 95 ? 4.771 8.822 10.334 1.00 94.50 95 GLU A C 1
ATOM 764 O O . GLU A 1 95 ? 4.080 9.579 11.022 1.00 94.50 95 GLU A O 1
ATOM 769 N N . TYR A 1 96 ? 4.229 8.019 9.411 1.00 95.56 96 TYR A N 1
ATOM 770 C CA . TYR A 1 96 ? 2.784 7.941 9.221 1.00 95.56 96 TYR A CA 1
ATOM 771 C C . TYR A 1 96 ? 2.095 7.359 10.461 1.00 95.56 96 TYR A C 1
ATOM 773 O O . TYR A 1 96 ? 1.124 7.945 10.934 1.00 95.56 96 TYR A O 1
ATOM 781 N N . ALA A 1 97 ? 2.624 6.276 11.036 1.00 94.25 97 ALA A N 1
ATOM 782 C CA . ALA A 1 97 ? 2.098 5.685 12.267 1.00 94.25 97 ALA A CA 1
ATOM 783 C C . ALA A 1 97 ? 2.208 6.621 13.485 1.00 94.25 97 ALA A C 1
ATOM 785 O O . ALA A 1 97 ? 1.282 6.711 14.277 1.00 94.25 97 ALA A O 1
ATOM 786 N N . GLU A 1 98 ? 3.300 7.377 13.620 1.00 91.38 98 GLU A N 1
ATOM 787 C CA . GLU A 1 98 ? 3.502 8.314 14.739 1.00 91.38 98 GLU A CA 1
ATOM 788 C C . GLU A 1 98 ? 2.523 9.498 14.740 1.00 91.38 98 GLU A C 1
ATOM 790 O O . GLU A 1 98 ? 2.281 10.107 15.783 1.00 91.38 98 GLU A O 1
ATOM 795 N N . THR A 1 99 ? 1.987 9.861 13.573 1.00 89.88 99 THR A N 1
ATOM 796 C CA . THR A 1 99 ? 1.150 11.060 13.396 1.00 89.88 99 THR A CA 1
ATOM 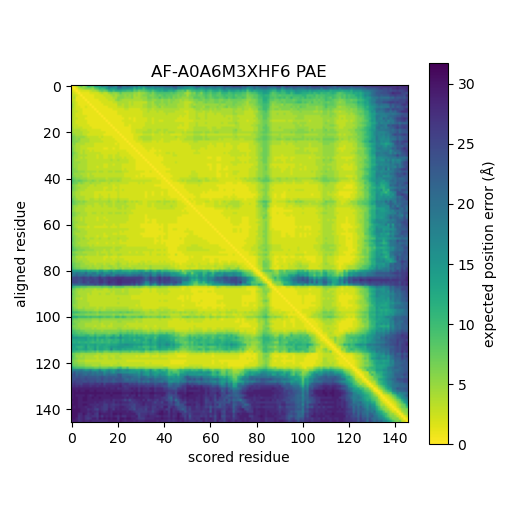797 C C . THR A 1 99 ? -0.315 10.756 13.096 1.00 89.88 99 THR A C 1
ATOM 799 O O . THR A 1 99 ? -1.123 11.683 13.022 1.00 89.88 99 THR A O 1
ATOM 802 N N . ASN A 1 100 ? -0.676 9.479 12.949 1.00 89.94 100 ASN A N 1
ATOM 803 C CA . ASN A 1 100 ? -2.025 9.023 12.622 1.00 89.94 100 ASN A CA 1
ATOM 804 C C . ASN A 1 100 ? -2.435 7.855 13.533 1.00 89.94 100 ASN A C 1
ATOM 806 O O . ASN A 1 100 ? -1.619 7.290 14.250 1.00 89.94 100 ASN A O 1
ATOM 810 N N . TYR A 1 101 ? -3.711 7.469 13.501 1.00 87.81 101 TYR A N 1
ATOM 811 C CA . TYR A 1 101 ? -4.246 6.355 14.296 1.00 87.81 101 TYR A CA 1
ATOM 812 C C . TYR A 1 101 ? -3.877 4.992 13.692 1.00 87.81 101 TYR A C 1
ATOM 814 O O . TYR A 1 101 ? -4.747 4.252 13.233 1.00 87.81 101 TYR A O 1
ATOM 822 N N . PHE A 1 102 ? -2.580 4.686 13.635 1.00 92.44 102 PHE A N 1
ATOM 823 C CA . PHE A 1 102 ? -2.068 3.436 13.085 1.00 92.44 102 PHE A CA 1
ATOM 824 C C . PHE A 1 102 ? -0.969 2.833 13.958 1.00 92.44 102 PHE A C 1
ATOM 826 O O . PHE A 1 102 ? -0.038 3.524 14.363 1.00 92.44 102 PHE A O 1
ATOM 833 N N . SER A 1 103 ? -1.032 1.519 14.158 1.00 94.06 103 SER A N 1
ATOM 834 C CA . SER A 1 103 ? 0.053 0.740 14.760 1.00 94.06 103 SER A CA 1
ATOM 835 C C . SER A 1 103 ? 0.918 0.115 13.671 1.00 94.06 103 SER A C 1
ATOM 837 O O . SER A 1 103 ? 0.393 -0.538 12.770 1.00 94.06 103 SER A O 1
ATOM 839 N N . ALA A 1 104 ? 2.238 0.307 13.750 1.00 94.50 104 ALA A N 1
ATOM 840 C CA . ALA A 1 104 ? 3.194 -0.212 12.773 1.00 94.50 104 ALA A CA 1
ATOM 841 C C . ALA A 1 104 ? 3.860 -1.513 13.230 1.00 94.50 104 ALA A C 1
ATOM 843 O O . ALA A 1 104 ? 4.311 -1.631 14.370 1.00 94.50 104 ALA A O 1
ATOM 844 N N . TYR A 1 105 ? 3.989 -2.452 12.298 1.00 94.12 105 TYR A N 1
ATOM 845 C CA . TYR A 1 105 ? 4.601 -3.758 12.497 1.00 94.12 105 TYR A CA 1
ATOM 846 C C . TYR A 1 105 ? 5.502 -4.111 11.312 1.00 94.12 105 TYR A C 1
ATOM 848 O O . TYR A 1 105 ? 5.315 -3.610 10.201 1.00 94.12 105 TYR A O 1
ATOM 856 N N . SER A 1 106 ? 6.462 -5.001 11.549 1.00 92.25 106 SER A N 1
ATOM 857 C CA . SER A 1 106 ? 7.330 -5.557 10.513 1.00 92.25 106 SER A CA 1
ATOM 858 C C . SER A 1 106 ? 7.748 -6.979 10.873 1.00 92.25 106 SER A C 1
ATOM 860 O O . SER A 1 106 ? 7.869 -7.303 12.059 1.00 92.25 106 SER A O 1
ATOM 862 N N . ALA A 1 107 ? 8.013 -7.805 9.868 1.00 89.81 107 ALA A N 1
ATOM 863 C CA . ALA A 1 107 ? 8.600 -9.131 10.036 1.00 89.81 107 ALA A CA 1
ATOM 864 C C . ALA A 1 107 ? 9.622 -9.407 8.930 1.00 89.81 107 ALA A C 1
ATOM 866 O O . ALA A 1 107 ? 9.435 -8.972 7.797 1.00 89.81 107 ALA A O 1
ATOM 867 N N . GLU A 1 108 ? 10.693 -10.119 9.281 1.00 86.75 108 GLU A N 1
ATOM 868 C CA . GLU A 1 108 ? 11.677 -10.630 8.320 1.00 86.75 108 GLU A CA 1
ATOM 869 C C . GLU A 1 108 ? 10.978 -11.503 7.271 1.00 86.75 108 GLU A C 1
ATOM 871 O O . GLU A 1 108 ? 10.131 -12.336 7.619 1.00 86.75 108 GLU A O 1
ATOM 876 N N . ASP A 1 109 ? 11.345 -11.329 6.000 1.00 77.56 109 ASP A N 1
ATOM 877 C CA . ASP A 1 109 ? 10.948 -12.268 4.958 1.00 77.56 109 ASP A CA 1
ATOM 878 C C . ASP A 1 109 ? 11.653 -13.614 5.213 1.00 77.56 109 ASP A C 1
ATOM 880 O O . ASP A 1 109 ? 12.856 -13.697 5.475 1.00 77.56 109 ASP A O 1
ATOM 884 N N . ILE A 1 110 ? 10.871 -14.692 5.173 1.00 76.12 110 ILE A N 1
ATOM 885 C CA . ILE A 1 110 ? 11.344 -16.058 5.413 1.00 76.12 110 ILE A CA 1
ATOM 886 C C . ILE A 1 110 ? 12.293 -16.507 4.290 1.00 76.12 110 ILE A C 1
ATOM 888 O O . ILE A 1 110 ? 13.195 -17.315 4.534 1.00 76.12 110 ILE A O 1
ATOM 892 N N . GLU A 1 111 ? 12.086 -16.021 3.065 1.00 76.81 111 GLU A N 1
ATOM 893 C CA . GLU A 1 111 ? 12.871 -16.392 1.887 1.00 76.81 111 GLU A CA 1
ATOM 894 C C . GLU A 1 111 ? 14.106 -15.499 1.697 1.00 76.81 111 GLU A C 1
ATOM 896 O O . GLU A 1 111 ? 15.151 -16.000 1.270 1.00 76.81 111 GLU A O 1
ATOM 901 N N . ASP A 1 112 ? 14.024 -14.218 2.073 1.00 72.62 112 ASP A N 1
ATOM 902 C CA . ASP A 1 112 ? 15.155 -13.283 2.086 1.00 72.62 112 ASP A CA 1
ATOM 903 C C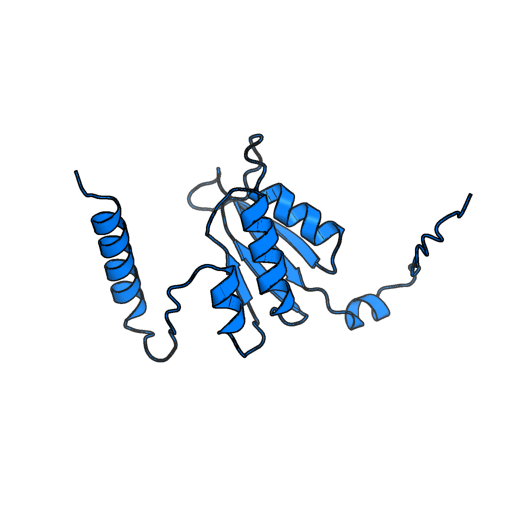 . ASP A 1 112 ? 15.216 -12.479 3.400 1.00 72.62 112 ASP A C 1
ATOM 905 O O . ASP A 1 112 ? 14.667 -11.386 3.489 1.00 72.62 112 ASP A O 1
ATOM 909 N N . PRO A 1 113 ? 15.966 -12.947 4.416 1.00 72.12 113 PRO A N 1
ATOM 910 C CA . PRO A 1 113 ? 16.047 -12.287 5.725 1.00 72.12 113 PRO A CA 1
ATOM 911 C C . PRO A 1 113 ? 16.603 -10.853 5.703 1.00 72.12 113 PRO A C 1
ATOM 913 O O . PRO A 1 113 ? 16.674 -10.198 6.741 1.00 72.12 113 PRO A O 1
ATOM 916 N N . LYS A 1 114 ? 17.080 -10.372 4.548 1.00 70.88 114 LYS A N 1
ATOM 917 C CA . LYS A 1 114 ? 17.545 -8.992 4.370 1.00 70.88 114 LYS A CA 1
ATOM 918 C C . LYS A 1 114 ? 16.412 -8.026 4.061 1.00 70.88 114 LYS A C 1
ATOM 920 O O . LYS A 1 114 ? 16.604 -6.819 4.195 1.00 70.88 114 LYS A O 1
ATOM 925 N N . THR A 1 115 ? 15.257 -8.525 3.642 1.00 71.06 115 THR A N 1
ATOM 926 C CA . THR A 1 115 ? 14.064 -7.724 3.408 1.00 71.06 115 THR A CA 1
ATOM 927 C C . THR A 1 115 ? 13.014 -8.055 4.453 1.00 71.06 115 THR A C 1
ATOM 929 O O . THR A 1 115 ? 13.020 -9.114 5.078 1.00 71.06 115 THR A O 1
ATOM 932 N N . HIS A 1 116 ? 12.153 -7.084 4.725 1.00 85.88 116 HIS A N 1
ATOM 933 C CA . HIS A 1 116 ? 11.079 -7.244 5.689 1.00 85.88 116 HIS A CA 1
ATOM 934 C C . HIS A 1 116 ? 9.785 -6.761 5.048 1.00 85.88 116 HIS A C 1
ATOM 936 O O . HIS A 1 116 ? 9.750 -5.699 4.413 1.00 85.88 116 HIS A O 1
ATOM 942 N N . ASP A 1 117 ? 8.718 -7.516 5.273 1.00 91.44 117 ASP A N 1
ATOM 943 C CA . ASP A 1 117 ? 7.365 -7.017 5.094 1.00 91.44 117 ASP A CA 1
ATOM 944 C C . ASP A 1 117 ? 7.015 -6.084 6.256 1.00 91.44 117 ASP A C 1
ATOM 946 O O . ASP A 1 117 ? 7.457 -6.257 7.399 1.00 91.44 117 ASP A O 1
ATOM 950 N N . TRP A 1 118 ? 6.170 -5.102 5.973 1.00 93.25 118 TRP A N 1
ATOM 951 C CA . TRP A 1 118 ? 5.613 -4.192 6.964 1.00 93.25 118 TRP A CA 1
ATOM 952 C C . TRP A 1 118 ? 4.104 -4.090 6.817 1.00 93.25 118 TRP A C 1
ATOM 954 O O . TRP A 1 118 ? 3.550 -4.245 5.729 1.00 93.25 118 TRP A O 1
ATOM 964 N N . TRP A 1 119 ? 3.423 -3.792 7.920 1.00 96.50 119 TRP A N 1
ATOM 965 C CA . TRP A 1 119 ? 2.007 -3.451 7.892 1.00 96.50 119 TRP A CA 1
ATOM 966 C C . TRP A 1 119 ? 1.640 -2.442 8.976 1.00 96.50 119 TRP A C 1
ATOM 968 O O . TRP A 1 119 ? 2.201 -2.413 10.070 1.00 96.50 119 TRP A O 1
ATOM 978 N N . LEU A 1 120 ? 0.669 -1.605 8.641 1.00 96.56 120 LEU A N 1
ATOM 979 C CA . LEU A 1 120 ? 0.003 -0.653 9.505 1.00 96.56 120 LEU A CA 1
ATOM 980 C C . LEU A 1 120 ? -1.415 -1.160 9.763 1.00 96.56 120 LEU A C 1
ATOM 982 O O . LEU A 1 120 ? -2.151 -1.430 8.811 1.00 96.56 120 LEU A O 1
ATOM 986 N N . ILE A 1 121 ? -1.811 -1.257 11.028 1.00 96.19 121 ILE A N 1
ATOM 987 C CA . ILE A 1 121 ? -3.196 -1.544 11.420 1.00 96.19 121 ILE A CA 1
ATOM 988 C C . ILE A 1 121 ? -3.880 -0.220 11.731 1.00 96.19 121 ILE A C 1
ATOM 990 O O . ILE A 1 121 ? -3.378 0.539 12.559 1.00 96.19 121 ILE A O 1
ATOM 994 N N . LYS A 1 122 ? -5.002 0.066 11.061 1.00 94.25 122 LYS A N 1
ATOM 995 C CA . LYS A 1 122 ? -5.810 1.257 11.335 1.00 94.25 122 LYS A CA 1
ATOM 996 C C . LYS A 1 122 ? -6.579 1.054 12.629 1.00 94.25 122 LYS A C 1
ATOM 998 O O . LYS A 1 122 ? -7.457 0.196 12.695 1.00 94.25 122 LYS A O 1
ATOM 1003 N N . GLU A 1 123 ? -6.274 1.845 13.642 1.00 88.62 123 GLU A N 1
ATOM 1004 C CA . GLU A 1 123 ? -6.923 1.716 14.941 1.00 88.62 123 GLU A CA 1
ATOM 1005 C C . GLU A 1 123 ? -8.353 2.262 14.900 1.00 88.62 123 GLU A C 1
ATOM 1007 O O . GLU A 1 123 ? -8.629 3.308 14.306 1.00 88.62 123 GLU A O 1
ATOM 1012 N N . SER A 1 124 ? -9.272 1.564 15.568 1.00 78.81 124 SER A N 1
ATOM 1013 C CA . SER A 1 124 ? -10.639 2.044 15.758 1.00 78.81 124 SER A CA 1
ATOM 1014 C C . SER A 1 124 ? -10.648 3.213 16.739 1.00 78.81 124 SER A C 1
ATOM 1016 O O . SER A 1 124 ? -10.142 3.125 17.862 1.00 78.81 124 SER A O 1
ATOM 1018 N N . ILE A 1 125 ? -11.297 4.311 16.349 1.00 66.62 125 ILE A N 1
ATOM 1019 C CA . ILE A 1 125 ? -11.504 5.463 17.238 1.00 66.62 125 ILE A CA 1
ATOM 1020 C C . ILE A 1 125 ? -12.301 5.040 18.490 1.00 66.62 125 ILE A C 1
ATOM 1022 O O . ILE A 1 125 ? -12.092 5.588 19.571 1.00 66.62 125 ILE A O 1
ATOM 1026 N N . PHE A 1 126 ? -13.174 4.032 18.381 1.00 64.62 126 PHE A N 1
ATOM 1027 C CA . PHE A 1 126 ? -13.974 3.539 19.506 1.00 64.62 126 PHE A CA 1
ATOM 1028 C C . PHE A 1 126 ? -13.175 2.674 20.487 1.00 64.62 126 PHE A C 1
ATOM 1030 O O . PHE A 1 126 ? -13.411 2.763 21.694 1.00 64.62 126 PHE A O 1
ATOM 1037 N N . ASP A 1 127 ? -12.205 1.897 20.001 1.00 59.81 127 ASP A N 1
ATOM 1038 C CA . ASP A 1 127 ? -11.369 1.056 20.866 1.00 59.81 127 ASP A CA 1
ATOM 1039 C C . ASP A 1 127 ? -10.425 1.920 21.715 1.00 59.81 127 ASP A C 1
ATOM 1041 O O . ASP A 1 127 ? -10.224 1.643 22.900 1.00 59.81 127 ASP A O 1
ATOM 1045 N N . ASN A 1 128 ? -9.956 3.046 21.171 1.00 52.62 128 ASN A N 1
ATOM 1046 C CA . ASN A 1 128 ? -9.154 4.018 21.916 1.00 52.62 128 ASN A CA 1
ATOM 1047 C C . ASN A 1 128 ? -9.955 4.749 23.007 1.00 52.62 128 ASN A C 1
ATOM 1049 O O . ASN A 1 128 ? -9.462 4.891 24.123 1.00 52.62 128 ASN A O 1
ATOM 1053 N N . ILE A 1 129 ? -11.226 5.106 22.772 1.00 55.47 129 ILE A N 1
ATOM 1054 C CA . ILE A 1 129 ? -12.085 5.698 23.823 1.00 55.47 129 ILE A CA 1
ATOM 1055 C C . ILE A 1 129 ? -12.285 4.722 24.997 1.00 55.47 129 ILE A C 1
ATOM 1057 O O . ILE A 1 129 ? -12.403 5.150 26.145 1.00 55.47 129 ILE A O 1
ATOM 1061 N N . SER A 1 130 ? -12.308 3.413 24.731 1.00 51.38 130 SER A N 1
ATOM 1062 C CA . SER A 1 130 ? -12.448 2.395 25.780 1.00 51.38 130 SER A CA 1
ATOM 1063 C C . SER A 1 130 ? -11.154 2.112 26.557 1.00 51.38 130 SER A C 1
ATOM 1065 O O . SER A 1 130 ? -11.224 1.657 27.700 1.00 51.38 130 SER A O 1
ATOM 1067 N N . ASN A 1 131 ? -9.993 2.427 25.972 1.00 47.94 131 ASN A N 1
ATOM 1068 C CA . ASN A 1 131 ? -8.671 2.210 26.566 1.00 47.94 131 ASN A CA 1
ATOM 1069 C C . ASN A 1 131 ? -8.043 3.476 27.182 1.00 47.94 131 ASN A C 1
ATOM 1071 O O . ASN A 1 131 ? -7.049 3.373 27.903 1.00 47.94 131 ASN A O 1
ATOM 1075 N N . GLU A 1 132 ? -8.618 4.664 26.975 1.00 48.59 132 GLU A N 1
ATOM 1076 C CA . GLU A 1 132 ? -8.043 5.919 27.465 1.00 48.59 132 GLU A CA 1
ATOM 1077 C C . GLU A 1 132 ? -8.598 6.372 28.825 1.00 48.59 132 GLU A C 1
ATOM 1079 O O . GLU A 1 132 ? -9.503 7.194 28.948 1.00 48.59 132 GLU A O 1
ATOM 1084 N N . ASN A 1 133 ? -7.882 5.960 29.871 1.00 46.72 133 ASN A N 1
ATOM 1085 C CA . ASN A 1 133 ? -7.614 6.806 31.039 1.00 46.72 133 ASN A CA 1
ATOM 1086 C C . ASN A 1 133 ? -6.463 7.808 30.751 1.00 46.72 133 ASN A C 1
ATOM 1088 O O . ASN A 1 133 ? -5.766 8.250 31.664 1.00 46.72 133 ASN A O 1
ATOM 1092 N N . SER A 1 134 ? -6.220 8.161 29.485 1.00 45.53 134 SER A N 1
ATOM 1093 C CA . SER A 1 134 ? -5.059 8.941 29.046 1.00 45.53 134 SER A CA 1
ATOM 1094 C C . SER A 1 134 ? -5.435 10.006 28.016 1.00 45.53 134 SER A C 1
ATOM 1096 O O . SER A 1 134 ? -5.191 9.866 26.833 1.00 45.53 134 SER A O 1
ATOM 1098 N N . MET A 1 135 ? -5.963 11.114 28.536 1.00 40.41 135 MET A N 1
ATOM 1099 C CA . MET A 1 135 ? -5.582 12.478 28.155 1.00 40.41 135 MET A CA 1
ATOM 1100 C C . MET A 1 135 ? -5.557 12.820 26.651 1.00 40.41 135 MET A C 1
ATOM 1102 O O . MET A 1 135 ? -4.513 12.815 26.004 1.00 40.41 135 MET A O 1
ATOM 1106 N N . ILE A 1 136 ? -6.688 13.337 26.163 1.00 40.94 136 ILE A N 1
ATOM 1107 C CA . ILE A 1 136 ? -6.753 14.197 24.976 1.00 40.94 136 ILE A CA 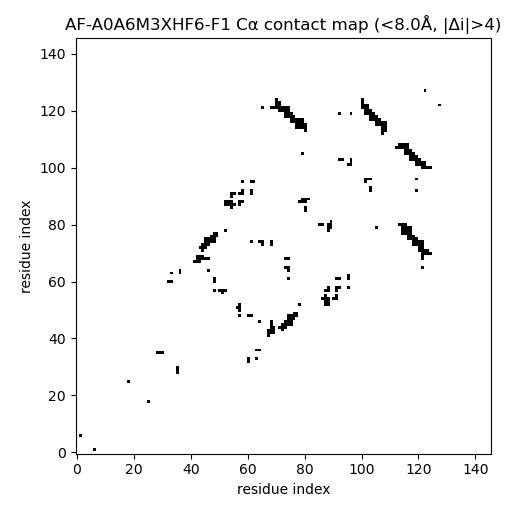1
ATOM 1108 C C . ILE A 1 136 ? -5.855 15.428 25.211 1.00 40.94 136 ILE A C 1
ATOM 1110 O O . ILE A 1 136 ? -6.246 16.375 25.898 1.00 40.94 136 ILE A O 1
ATOM 1114 N N . ILE A 1 137 ? -4.653 15.457 24.629 1.00 38.75 137 ILE A N 1
ATOM 1115 C CA . ILE A 1 137 ? -3.899 16.706 24.460 1.00 38.75 137 ILE A CA 1
ATOM 1116 C C . ILE A 1 137 ? -4.372 17.348 23.156 1.00 38.75 137 ILE A C 1
ATOM 1118 O O . ILE A 1 137 ? -3.789 17.140 22.094 1.00 38.75 137 ILE A O 1
ATOM 1122 N N . VAL A 1 138 ? -5.409 18.187 23.230 1.00 37.72 138 VAL A N 1
ATOM 1123 C CA . VAL A 1 138 ? -5.624 19.189 22.180 1.00 37.72 138 VAL A CA 1
ATOM 1124 C C . VAL A 1 138 ? -4.526 20.239 22.344 1.00 37.72 138 VAL A C 1
ATOM 1126 O O . VAL A 1 138 ? -4.651 21.168 23.143 1.00 37.72 138 VAL A O 1
ATOM 1129 N N . LYS A 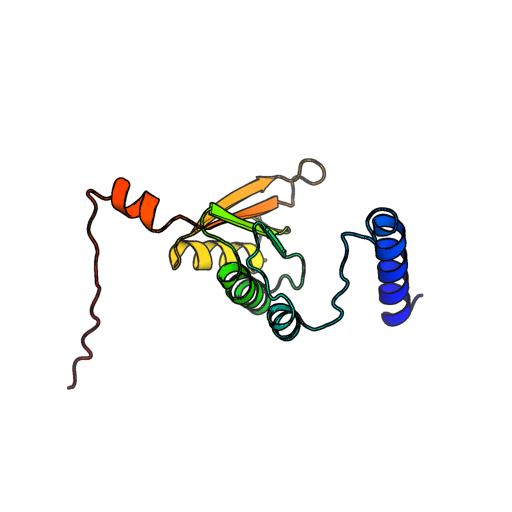1 139 ? -3.421 20.110 21.607 1.00 34.25 139 LYS A N 1
ATOM 1130 C CA . LYS A 1 139 ? -2.454 21.204 21.485 1.00 34.25 139 LYS A CA 1
ATOM 1131 C C . LYS A 1 139 ? -3.041 22.242 20.530 1.00 34.25 139 LYS A C 1
ATOM 1133 O O . LYS A 1 139 ? -2.754 22.235 19.338 1.00 34.25 139 LYS A O 1
ATOM 1138 N N . LEU A 1 140 ? -3.880 23.133 21.059 1.00 37.81 140 LEU A N 1
ATOM 1139 C CA . LEU A 1 140 ? -4.214 24.382 20.380 1.00 37.81 140 LEU A CA 1
ATOM 1140 C C . LEU A 1 140 ? -2.921 25.201 20.285 1.00 37.81 140 LEU A C 1
ATOM 1142 O O . LEU A 1 140 ? -2.486 25.812 21.261 1.00 37.81 140 LEU A O 1
ATOM 1146 N N . ILE A 1 141 ? -2.268 25.171 19.124 1.00 38.03 141 ILE A N 1
ATOM 1147 C CA . ILE A 1 141 ? -1.249 26.163 18.786 1.00 38.03 141 ILE A CA 1
ATOM 1148 C C . ILE A 1 141 ? -2.019 27.450 18.516 1.00 38.03 141 ILE A C 1
ATOM 1150 O O . ILE A 1 141 ? -2.619 27.631 17.462 1.00 38.03 141 ILE A O 1
ATOM 1154 N N . GLN A 1 142 ? -2.078 28.305 19.527 1.00 38.84 142 GLN A N 1
ATOM 1155 C CA . GLN A 1 142 ? -2.552 29.665 19.369 1.00 38.84 142 GLN A CA 1
ATOM 1156 C C . GLN A 1 142 ? -1.368 30.468 18.834 1.00 38.84 142 GLN A C 1
ATOM 1158 O O . GLN A 1 142 ? -0.376 30.650 19.545 1.00 38.84 142 GLN A O 1
ATOM 1163 N N . ASP A 1 143 ? -1.444 30.875 17.567 1.00 41.44 143 ASP A N 1
ATOM 1164 C CA . ASP A 1 143 ? -0.482 31.799 16.972 1.00 41.44 143 ASP A CA 1
ATOM 1165 C C . ASP A 1 143 ? -0.361 33.027 17.881 1.00 41.44 143 ASP A C 1
ATOM 1167 O O . ASP A 1 143 ? -1.342 33.732 18.140 1.00 41.44 143 ASP A O 1
ATOM 1171 N N . ARG A 1 144 ? 0.845 33.283 18.402 1.00 40.94 144 ARG A N 1
ATOM 1172 C CA . ARG A 1 144 ? 1.149 34.600 18.958 1.00 40.94 144 ARG A CA 1
ATOM 1173 C C . ARG A 1 144 ? 1.270 35.554 17.781 1.00 40.94 144 ARG A C 1
ATOM 1175 O O . ARG A 1 144 ? 2.264 35.528 17.065 1.00 40.94 144 ARG A O 1
ATOM 1182 N N . LEU A 1 145 ? 0.252 36.386 17.611 1.00 45.19 145 LEU A N 1
ATOM 1183 C CA . LEU A 1 145 ? 0.417 37.684 16.981 1.00 45.19 145 LEU A CA 1
ATOM 1184 C C . LEU A 1 145 ? 1.210 38.572 17.947 1.00 45.19 145 LEU A C 1
ATOM 1186 O O . LEU A 1 145 ? 0.626 39.136 18.869 1.00 45.19 145 LEU A O 1
ATOM 1190 N N . GLU A 1 146 ? 2.519 38.662 17.728 1.00 49.25 146 GLU A N 1
ATOM 1191 C CA . GLU A 1 146 ? 3.294 39.903 17.871 1.00 49.25 146 GLU A CA 1
ATOM 1192 C C . GLU A 1 146 ? 4.231 40.035 16.668 1.00 49.25 146 GLU A C 1
ATOM 1194 O O . GLU A 1 146 ? 4.985 39.071 16.400 1.00 49.25 146 GLU A O 1
#

InterPro domains:
  IPR029063 S-adenosyl-L-methionine-dependent methyltransferase superfamily [G3DSA:3.40.50.150] (2-119)
  IPR029063 S-adenosyl-L-methionine-dependent methyltransferase superfamily [SSF53335] (21-98)

Mean predicted aligned error: 8.82 Å

Foldseek 3Di:
DDDPVRVVVVVVVVVCVVCVVVPVPDDDDDDPLVVVLVVDPAADLEDEDEDDLAQVRLLVNCVSNVVSHDQQGKYKYKACADDDPSCRNVVSQVVCVVVAQWDKDWDQDPVHSRMIMIMIGRHDPVVVVVVDPDDDPPPPPDDDDD

Nearest PDB structures (foldseek):
  3eey-assembly5_G  TM=6.762E-01  e=1.159E-04  Acetivibrio thermocellus ATCC 27405
  6g80-assembly1_A  TM=7.447E-01  e=4.062E-04  Mycolicibacterium hassiacum DSM 44199
  8h27-assembly2_D  TM=7.069E-01  e=3.377E-02  Staphylococcus aureus subsp. aureus NCTC 8325
  3o4f-assembly2_D  TM=6.725E-01  e=2.143E-01  Escherichia coli K-12
  6irz-assembly1_A  TM=4.605E-01  e=1.551E+00  Danio rerio

Solvent-accessible surface area (backbone atoms only — not comparable to full-atom values): 8756 Å² total; per-residue (Å²): 132,82,51,75,64,57,52,52,51,51,52,51,50,52,54,49,64,74,44,51,93,42,52,96,80,56,82,89,80,94,63,58,69,88,62,44,59,72,73,57,84,68,72,28,66,63,48,78,55,84,79,60,68,50,32,76,51,37,36,51,50,49,59,60,50,55,74,36,34,38,72,71,14,36,44,32,32,60,60,38,48,85,87,58,92,72,42,16,35,40,47,29,53,50,56,49,27,78,76,45,69,32,50,74,49,70,47,68,33,92,91,45,74,80,36,14,38,32,38,32,39,29,53,43,74,66,60,49,66,75,69,52,96,65,76,87,78,79,78,78,80,72,80,78,89,125

Organism: NCBI:txid1070528

Radius of gyration: 18.94 Å; Cα contacts (8 Å, |Δi|>4): 174; chains: 1; bounding box: 36×58×56 Å